Protein AF-A0AAN7DUC9-F1 (afdb_monomer)

Structure (mmCIF, N/CA/C/O backbone):
data_AF-A0AAN7DUC9-F1
#
_entry.id   AF-A0AAN7DUC9-F1
#
loop_
_atom_site.group_PDB
_atom_site.id
_atom_site.type_symbol
_atom_site.label_atom_id
_atom_site.label_alt_id
_atom_site.label_comp_id
_atom_site.label_asym_id
_atom_site.label_entity_id
_atom_site.label_seq_id
_atom_site.pdbx_PDB_ins_code
_atom_site.Cartn_x
_atom_site.Cartn_y
_atom_site.Cartn_z
_atom_site.occupancy
_atom_site.B_iso_or_equiv
_atom_site.auth_seq_id
_atom_site.auth_comp_id
_atom_site.auth_asym_id
_atom_site.auth_atom_id
_atom_site.pdbx_PDB_model_num
ATOM 1 N N . MET A 1 1 ? 10.119 11.360 -35.964 1.00 36.66 1 MET A N 1
ATOM 2 C CA . MET A 1 1 ? 9.358 10.505 -35.030 1.00 36.66 1 MET A CA 1
ATOM 3 C C . MET A 1 1 ? 9.775 10.902 -33.623 1.00 36.66 1 MET A C 1
ATOM 5 O O . MET A 1 1 ? 10.875 10.562 -33.217 1.00 36.66 1 MET A O 1
ATOM 9 N N . HIS A 1 2 ? 8.976 11.729 -32.947 1.00 35.78 2 HIS A N 1
ATOM 10 C CA . HIS A 1 2 ? 9.220 12.104 -31.552 1.00 35.78 2 HIS A CA 1
ATOM 11 C C . HIS A 1 2 ? 8.708 10.977 -30.656 1.00 35.78 2 HIS A C 1
ATOM 13 O O . HIS A 1 2 ? 7.548 10.593 -30.765 1.00 35.78 2 HIS A O 1
ATOM 19 N N . THR A 1 3 ? 9.562 10.430 -29.797 1.00 41.91 3 THR A N 1
ATOM 20 C CA . THR A 1 3 ? 9.140 9.565 -28.695 1.00 41.91 3 THR A CA 1
ATOM 21 C C . THR A 1 3 ? 8.388 10.435 -27.676 1.00 41.91 3 THR A C 1
ATOM 23 O O . THR A 1 3 ? 8.987 11.356 -27.125 1.00 41.91 3 THR A O 1
ATOM 26 N N . PRO A 1 4 ? 7.090 10.202 -27.407 1.00 45.72 4 PRO A N 1
ATOM 27 C CA . PRO A 1 4 ? 6.274 11.113 -26.593 1.00 45.72 4 PRO A CA 1
ATOM 28 C C . PRO A 1 4 ? 6.601 11.079 -25.087 1.00 45.72 4 PRO A C 1
ATOM 30 O O . PRO A 1 4 ? 5.968 11.776 -24.305 1.00 45.72 4 PRO A O 1
ATOM 33 N N . PHE A 1 5 ? 7.608 10.309 -24.668 1.00 52.47 5 PHE A N 1
ATOM 34 C CA . PHE A 1 5 ? 7.891 10.018 -23.260 1.00 52.47 5 PHE A CA 1
ATOM 35 C C . PHE A 1 5 ? 9.189 10.642 -22.727 1.00 52.47 5 PHE A C 1
ATOM 37 O O . PHE A 1 5 ? 9.600 10.335 -21.612 1.00 52.47 5 PHE A O 1
ATOM 44 N N . SER A 1 6 ? 9.841 11.539 -23.476 1.00 50.00 6 SER A N 1
ATOM 45 C CA . SER A 1 6 ? 11.142 12.127 -23.100 1.00 50.00 6 SER A CA 1
ATOM 46 C C . SER A 1 6 ? 11.117 13.086 -21.892 1.00 50.00 6 SER A C 1
ATOM 48 O O . SER A 1 6 ? 12.133 13.718 -21.622 1.00 50.00 6 SER A O 1
ATOM 50 N N . HIS A 1 7 ? 9.985 13.224 -21.190 1.00 58.00 7 HIS A N 1
ATOM 51 C CA . HIS A 1 7 ? 9.802 14.161 -20.069 1.00 58.00 7 HIS A CA 1
ATOM 52 C C . HIS A 1 7 ? 9.309 13.513 -18.764 1.00 58.00 7 HIS A C 1
ATOM 54 O O . HIS A 1 7 ? 9.189 14.209 -17.760 1.00 58.00 7 HIS A O 1
ATOM 60 N N . MET A 1 8 ? 9.044 12.202 -18.739 1.00 65.50 8 MET A N 1
ATOM 61 C CA . MET A 1 8 ? 8.631 11.525 -17.506 1.00 65.50 8 MET A CA 1
ATOM 62 C C . MET A 1 8 ? 9.866 11.140 -16.684 1.00 65.50 8 MET A C 1
ATOM 64 O O . MET A 1 8 ? 10.706 10.363 -17.139 1.00 65.50 8 MET A O 1
ATOM 68 N N . ASN A 1 9 ? 9.989 11.680 -15.467 1.00 81.62 9 ASN A N 1
ATOM 69 C CA . ASN A 1 9 ? 11.041 11.294 -14.526 1.00 81.62 9 ASN A CA 1
ATOM 70 C C . ASN A 1 9 ? 10.695 9.935 -13.901 1.00 81.62 9 ASN A C 1
ATOM 72 O O . ASN A 1 9 ? 10.037 9.865 -12.865 1.00 81.62 9 ASN A O 1
ATOM 76 N N . VAL A 1 10 ? 11.103 8.855 -14.570 1.00 89.88 10 VAL A N 1
ATOM 77 C CA . VAL A 1 10 ? 10.853 7.479 -14.125 1.00 89.88 10 VAL A CA 1
ATOM 78 C C . VAL A 1 10 ? 12.027 6.913 -13.332 1.00 89.88 10 VAL A C 1
ATOM 80 O O . VAL A 1 10 ? 13.194 7.160 -13.647 1.00 89.88 10 VAL A O 1
ATOM 83 N N . ARG A 1 11 ? 11.732 6.109 -12.308 1.00 92.12 11 ARG A N 1
ATOM 84 C CA . ARG A 1 11 ? 12.736 5.415 -11.489 1.00 92.12 11 ARG A CA 1
ATOM 85 C C . ARG A 1 11 ? 12.458 3.924 -11.436 1.00 92.12 11 ARG A C 1
ATOM 87 O O . ARG A 1 11 ? 11.316 3.508 -11.292 1.00 92.12 11 ARG A O 1
ATOM 94 N N . LEU A 1 12 ? 13.511 3.119 -11.534 1.00 92.62 12 LEU A N 1
ATOM 95 C CA . LEU A 1 12 ? 13.393 1.670 -11.430 1.00 92.62 12 LEU A CA 1
ATOM 96 C C . LEU A 1 12 ? 13.204 1.264 -9.962 1.00 92.62 12 LEU A C 1
ATOM 98 O O . LEU A 1 12 ? 13.991 1.667 -9.104 1.00 92.62 12 LEU A O 1
ATOM 102 N N . ALA A 1 13 ? 12.200 0.437 -9.692 1.00 93.81 13 ALA A N 1
ATOM 103 C CA . ALA A 1 13 ? 11.934 -0.15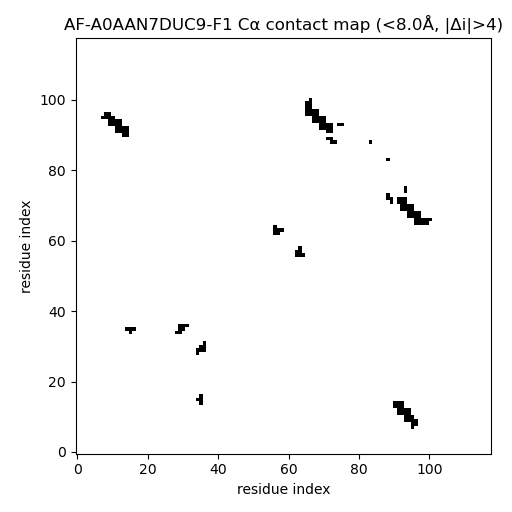3 -8.387 1.00 93.81 13 ALA A CA 1
ATOM 104 C C . ALA A 1 13 ? 11.922 -1.682 -8.478 1.00 93.81 13 ALA A C 1
ATOM 106 O O . ALA A 1 13 ? 11.650 -2.251 -9.535 1.00 93.81 13 ALA A O 1
ATOM 107 N N . LYS A 1 14 ? 12.228 -2.340 -7.355 1.00 93.75 14 LYS A N 1
ATOM 108 C CA . LYS A 1 14 ? 12.105 -3.790 -7.194 1.00 93.75 14 LYS A CA 1
ATOM 109 C C . LYS A 1 14 ? 10.851 -4.095 -6.377 1.00 93.75 14 LYS A C 1
ATOM 111 O O . LYS A 1 14 ? 10.663 -3.502 -5.315 1.00 93.75 14 LYS A O 1
ATOM 116 N N . LEU A 1 15 ? 10.045 -5.038 -6.846 1.00 94.25 15 LEU A N 1
ATOM 117 C CA . LEU A 1 15 ? 8.890 -5.573 -6.147 1.00 94.25 15 LEU A CA 1
ATOM 118 C C . LEU A 1 15 ? 9.324 -6.184 -4.808 1.00 94.25 15 LEU A C 1
ATOM 120 O O . LEU A 1 15 ? 10.224 -7.025 -4.752 1.00 94.25 15 LEU A O 1
ATOM 124 N N . SER A 1 16 ? 8.698 -5.729 -3.722 1.00 95.19 16 SER A N 1
ATOM 125 C CA . SER A 1 16 ? 8.972 -6.233 -2.370 1.00 95.19 16 SER A CA 1
ATOM 126 C C . SER A 1 16 ? 7.935 -7.252 -1.905 1.00 95.19 16 SER A C 1
ATOM 128 O O . SER A 1 16 ? 8.275 -8.148 -1.135 1.00 95.19 16 SER A O 1
ATOM 130 N N . ALA A 1 17 ? 6.678 -7.095 -2.318 1.00 94.12 17 ALA A N 1
ATOM 131 C CA . ALA A 1 17 ? 5.582 -7.986 -1.974 1.00 94.12 17 ALA A CA 1
ATOM 132 C C . ALA A 1 17 ? 4.462 -7.842 -3.008 1.00 94.12 17 ALA A C 1
ATOM 134 O O . ALA A 1 17 ? 4.102 -6.724 -3.363 1.00 94.12 17 ALA A O 1
ATOM 135 N N . ASP A 1 18 ? 3.906 -8.975 -3.424 1.00 95.19 18 ASP A N 1
ATOM 136 C CA . ASP A 1 18 ? 2.663 -9.082 -4.185 1.00 95.19 18 ASP A CA 1
ATOM 137 C C . ASP A 1 18 ? 1.878 -10.257 -3.591 1.00 95.19 18 ASP A C 1
ATOM 139 O O . ASP A 1 18 ? 2.249 -11.422 -3.750 1.00 95.19 18 ASP A O 1
ATOM 143 N N . LYS A 1 19 ? 0.902 -9.944 -2.735 1.00 94.75 19 LYS A N 1
ATOM 144 C CA . LYS A 1 19 ? 0.156 -10.944 -1.963 1.00 94.75 19 LYS A CA 1
ATOM 145 C C . LYS A 1 19 ? -1.216 -10.433 -1.552 1.00 94.75 19 LYS A C 1
ATOM 147 O O . LYS A 1 19 ? -1.387 -9.260 -1.230 1.00 94.75 19 LYS A O 1
ATOM 152 N N . VAL A 1 20 ? -2.163 -11.360 -1.448 1.00 96.50 20 VAL A N 1
ATOM 153 C CA . VAL A 1 20 ? -3.456 -11.122 -0.799 1.00 96.50 20 VAL A CA 1
ATOM 154 C C . VAL A 1 20 ? -3.289 -11.284 0.711 1.00 96.50 20 VAL A C 1
ATOM 156 O O . VAL A 1 20 ? -2.753 -12.288 1.181 1.00 96.50 20 VAL A O 1
ATOM 159 N N . LEU A 1 21 ? -3.748 -10.292 1.474 1.00 95.94 21 LEU A N 1
ATOM 160 C CA . LEU A 1 21 ? -3.810 -10.347 2.934 1.00 95.94 21 LEU A CA 1
ATOM 161 C C . LEU A 1 21 ? -5.230 -10.713 3.371 1.00 95.94 21 LEU A C 1
ATOM 163 O O . LEU A 1 21 ? -6.210 -10.179 2.857 1.00 95.94 21 LEU A O 1
ATOM 167 N N . THR A 1 22 ? -5.351 -11.630 4.325 1.00 96.06 22 THR A N 1
ATOM 168 C CA . THR A 1 22 ? -6.636 -12.053 4.892 1.00 96.06 22 THR A CA 1
ATOM 169 C C . THR A 1 22 ? -6.487 -12.161 6.399 1.00 96.06 22 THR A C 1
ATOM 171 O O . THR A 1 22 ? -5.504 -12.723 6.874 1.00 96.06 22 THR A O 1
ATOM 174 N N . ALA A 1 23 ? -7.437 -11.605 7.151 1.00 95.81 23 ALA A N 1
ATOM 175 C CA . ALA A 1 23 ? -7.413 -11.690 8.605 1.00 95.81 23 ALA A CA 1
ATOM 176 C C . ALA A 1 23 ? -7.690 -13.136 9.078 1.00 95.81 23 ALA A C 1
ATOM 178 O O . ALA A 1 23 ? -8.570 -13.793 8.516 1.00 95.81 23 ALA A O 1
ATOM 179 N N . PRO A 1 24 ? -7.006 -13.623 10.130 1.00 95.56 24 PRO A N 1
ATOM 180 C CA . PRO A 1 24 ? -5.919 -12.959 10.851 1.00 95.56 24 PRO A CA 1
ATOM 181 C C . PRO A 1 24 ? -4.608 -12.971 10.047 1.00 95.56 24 PRO A C 1
ATOM 183 O O . PRO A 1 24 ? -4.254 -13.976 9.436 1.00 95.56 24 PRO A O 1
ATOM 186 N N . CYS A 1 25 ? -3.861 -11.868 10.087 1.00 94.94 25 CYS A N 1
ATOM 187 C CA . CYS A 1 25 ? -2.538 -11.774 9.479 1.00 94.94 25 CYS A CA 1
ATOM 188 C C . CYS A 1 25 ? -1.563 -11.037 10.397 1.00 94.94 25 CYS A C 1
ATOM 190 O O . CYS A 1 25 ? -1.963 -10.176 11.181 1.00 94.94 25 CYS A O 1
ATOM 192 N N . GLU A 1 26 ? -0.280 -11.360 10.262 1.00 95.44 26 GLU A N 1
ATOM 193 C CA . GLU A 1 26 ? 0.794 -10.660 10.963 1.00 95.44 26 GLU A CA 1
ATOM 194 C C . GLU A 1 26 ? 0.893 -9.196 10.521 1.00 95.44 26 GLU A C 1
ATOM 196 O O . GLU A 1 26 ? 0.646 -8.855 9.356 1.00 95.44 26 GLU A O 1
ATOM 201 N N . ALA A 1 27 ? 1.315 -8.333 11.446 1.00 95.81 27 ALA A N 1
ATOM 202 C CA . ALA A 1 27 ? 1.637 -6.950 11.125 1.00 95.81 27 ALA A CA 1
ATOM 203 C C . ALA A 1 27 ? 2.811 -6.892 10.132 1.00 95.81 27 ALA A C 1
ATOM 205 O O . ALA A 1 27 ? 3.792 -7.629 10.250 1.00 95.81 27 ALA A O 1
ATOM 206 N N . THR A 1 28 ? 2.720 -5.996 9.150 1.00 95.31 28 THR A N 1
ATOM 207 C CA . THR A 1 28 ? 3.809 -5.735 8.200 1.00 95.31 28 THR A CA 1
ATOM 208 C C . THR A 1 28 ? 4.531 -4.452 8.597 1.00 95.31 28 THR A C 1
ATOM 210 O O . THR A 1 28 ? 3.899 -3.495 9.035 1.00 95.31 28 THR A O 1
ATOM 213 N N . VAL A 1 29 ? 5.858 -4.431 8.455 1.00 96.25 29 VAL A N 1
ATOM 214 C CA . VAL A 1 29 ? 6.697 -3.275 8.794 1.00 96.25 29 VAL A CA 1
ATOM 215 C C . VAL A 1 29 ? 7.469 -2.828 7.560 1.00 96.25 29 VAL A C 1
ATOM 217 O O . VAL A 1 29 ? 8.143 -3.633 6.916 1.00 96.25 29 VAL A O 1
ATOM 220 N N . LEU A 1 30 ? 7.394 -1.532 7.269 1.00 95.50 30 LEU A N 1
ATOM 221 C CA . LEU A 1 30 ? 8.148 -0.860 6.216 1.00 95.50 30 LEU A CA 1
ATOM 222 C C . LEU A 1 30 ? 9.057 0.218 6.812 1.00 95.50 30 LEU A C 1
ATOM 224 O O . LEU A 1 30 ? 8.731 0.857 7.811 1.00 95.50 30 LEU A O 1
ATOM 228 N N . TYR A 1 31 ? 10.221 0.396 6.194 1.00 95.06 31 TYR A N 1
ATOM 229 C CA . TYR A 1 31 ? 11.245 1.356 6.597 1.00 95.06 31 TYR A CA 1
ATOM 230 C C . TYR A 1 31 ? 11.515 2.335 5.452 1.00 95.06 31 TYR A C 1
ATOM 232 O O . TYR A 1 31 ? 11.297 1.983 4.294 1.00 95.06 31 TYR A O 1
ATOM 240 N N . PRO A 1 32 ? 12.130 3.507 5.707 1.00 93.19 32 PRO A N 1
ATOM 241 C CA . PRO A 1 32 ? 12.346 4.524 4.672 1.00 93.19 32 PRO A CA 1
ATOM 242 C C . PRO A 1 32 ? 13.053 4.048 3.391 1.00 93.19 32 PRO A C 1
ATOM 244 O O . PRO A 1 32 ? 12.943 4.690 2.350 1.00 93.19 32 PRO A O 1
ATOM 247 N N . LYS A 1 33 ? 13.828 2.955 3.454 1.00 93.00 33 LYS A N 1
ATOM 248 C CA . LYS A 1 33 ? 14.577 2.400 2.312 1.00 93.00 33 LYS A CA 1
ATOM 249 C C . LYS A 1 33 ? 14.471 0.874 2.170 1.00 93.00 33 LYS A C 1
ATOM 251 O O . LYS A 1 33 ? 15.235 0.291 1.405 1.00 93.00 33 LYS A O 1
ATOM 256 N N . SER A 1 34 ? 13.576 0.209 2.901 1.00 93.19 34 SER A N 1
ATOM 257 C CA . SER A 1 34 ? 13.417 -1.253 2.848 1.00 93.19 34 SER A CA 1
ATOM 258 C C . SER A 1 34 ? 12.017 -1.691 3.286 1.00 93.19 34 SER A C 1
ATOM 260 O O . SER A 1 34 ? 11.247 -0.894 3.811 1.00 93.19 34 SER A O 1
ATOM 262 N N . GLY A 1 35 ? 11.664 -2.955 3.041 1.00 92.12 35 GLY A N 1
ATOM 263 C CA . GLY A 1 35 ? 10.363 -3.507 3.444 1.00 92.12 35 GLY A CA 1
ATOM 264 C C . GLY A 1 35 ? 9.168 -3.023 2.612 1.00 92.12 35 GLY A C 1
ATOM 265 O O . GLY A 1 35 ? 8.038 -3.183 3.049 1.00 92.12 35 GLY A O 1
ATOM 266 N N . GLY A 1 36 ? 9.400 -2.435 1.432 1.00 93.38 36 GLY A N 1
ATOM 267 C CA . GLY A 1 36 ? 8.320 -1.959 0.559 1.00 93.38 36 GLY A CA 1
ATOM 268 C C . GLY A 1 36 ? 7.760 -0.591 0.960 1.00 93.38 36 GLY A C 1
ATOM 269 O O . GLY A 1 36 ? 6.559 -0.435 1.142 1.00 93.38 36 GLY A O 1
ATOM 270 N N . ASN A 1 37 ? 8.627 0.424 1.081 1.00 94.62 37 ASN A N 1
ATOM 271 C CA . ASN A 1 37 ? 8.216 1.800 1.411 1.00 94.62 37 ASN A CA 1
ATOM 272 C C . ASN A 1 37 ? 7.209 2.408 0.413 1.00 94.62 37 ASN A C 1
ATOM 274 O O . ASN A 1 37 ? 6.483 3.331 0.760 1.00 94.62 37 ASN A O 1
ATOM 278 N N . LEU A 1 38 ? 7.185 1.905 -0.823 1.00 94.75 38 LEU A N 1
ATOM 279 C CA . LEU A 1 38 ? 6.164 2.215 -1.819 1.00 94.75 38 LEU A CA 1
ATOM 280 C C . LEU A 1 38 ? 5.243 1.002 -1.924 1.00 94.75 38 LEU A C 1
ATOM 282 O O . LEU A 1 38 ? 5.726 -0.108 -2.156 1.00 94.75 38 LEU A O 1
ATOM 286 N N . HIS A 1 39 ? 3.946 1.212 -1.725 1.00 95.38 39 HIS A N 1
ATOM 287 C CA . HIS A 1 39 ? 2.949 0.149 -1.714 1.00 95.38 39 HIS A CA 1
ATOM 288 C C . HIS A 1 39 ? 1.595 0.663 -2.207 1.00 95.38 39 HIS A C 1
ATOM 290 O O . HIS A 1 39 ? 1.309 1.858 -2.165 1.00 95.38 39 HIS A O 1
ATOM 296 N N . CYS A 1 40 ? 0.768 -0.271 -2.665 1.00 94.44 40 CYS A N 1
ATOM 297 C CA . CYS A 1 40 ? -0.612 -0.044 -3.060 1.00 94.44 40 CYS A CA 1
ATOM 298 C C . CYS A 1 40 ? -1.474 -1.118 -2.390 1.00 94.44 40 CYS A C 1
ATOM 300 O O . CYS A 1 40 ? -1.111 -2.296 -2.399 1.00 94.44 40 CYS A O 1
ATOM 302 N N . PHE A 1 41 ? -2.605 -0.716 -1.811 1.00 94.56 41 PHE A N 1
ATOM 303 C CA . PHE A 1 41 ? -3.610 -1.641 -1.301 1.00 94.56 41 PHE A CA 1
ATOM 304 C C . PHE A 1 41 ? -4.814 -1.650 -2.233 1.00 94.56 41 PHE A C 1
ATOM 306 O O . PHE A 1 41 ? -5.369 -0.605 -2.555 1.00 94.56 41 PHE A O 1
ATOM 313 N N . THR A 1 42 ? -5.244 -2.847 -2.624 1.00 95.56 42 THR A N 1
ATOM 314 C CA . THR A 1 42 ? -6.498 -3.056 -3.351 1.00 95.56 42 THR A CA 1
ATOM 315 C C . THR A 1 42 ? -7.413 -3.924 -2.498 1.00 95.56 42 THR A C 1
ATOM 317 O O . THR A 1 42 ? -7.079 -5.067 -2.180 1.00 95.56 42 THR A O 1
ATOM 320 N N . ALA A 1 43 ? -8.564 -3.383 -2.104 1.00 96.69 43 ALA A N 1
ATOM 321 C CA . ALA A 1 43 ? -9.555 -4.125 -1.335 1.00 96.69 43 ALA A CA 1
ATOM 322 C C . ALA A 1 43 ? -10.250 -5.170 -2.228 1.00 96.69 43 ALA A C 1
ATOM 324 O O . ALA A 1 43 ? -11.000 -4.817 -3.134 1.00 96.69 43 ALA A O 1
ATOM 325 N N . VAL A 1 44 ? -10.014 -6.461 -1.968 1.00 97.25 44 VAL A N 1
ATOM 326 C CA . VAL A 1 44 ? -10.711 -7.577 -2.650 1.00 97.25 44 VAL A CA 1
ATOM 327 C C . VAL A 1 44 ? -12.124 -7.771 -2.085 1.00 97.25 44 VAL A C 1
ATOM 329 O O . VAL A 1 44 ? -13.066 -8.094 -2.803 1.00 97.25 44 VAL A O 1
ATOM 332 N N .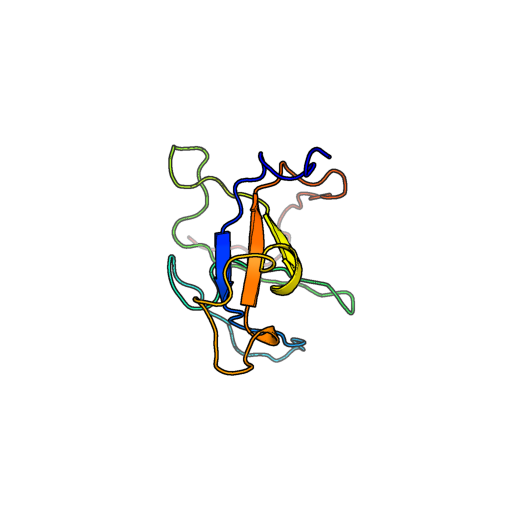 THR A 1 45 ? -12.272 -7.544 -0.782 1.00 97.06 45 THR A N 1
ATOM 333 C CA . THR A 1 45 ? -13.537 -7.500 -0.038 1.00 97.06 45 THR A CA 1
ATOM 334 C C . THR A 1 45 ? -13.532 -6.252 0.845 1.00 97.06 45 THR A C 1
ATOM 336 O O . THR A 1 45 ? -12.452 -5.705 1.083 1.00 97.06 45 THR A O 1
ATOM 339 N N . PRO A 1 46 ? -14.678 -5.809 1.399 1.00 98.00 46 PRO A N 1
ATOM 340 C CA . PRO A 1 46 ? -14.668 -4.793 2.446 1.00 98.00 46 PRO A CA 1
ATOM 341 C C . PRO A 1 46 ? -13.689 -5.180 3.561 1.00 98.00 46 PRO A C 1
ATOM 343 O O . PRO A 1 46 ? -13.764 -6.282 4.108 1.00 98.00 46 PRO A O 1
ATOM 346 N N . CYS A 1 47 ? -12.740 -4.297 3.853 1.00 96.81 47 CYS A N 1
ATOM 347 C CA . CYS A 1 47 ? -11.658 -4.542 4.795 1.00 96.81 47 CYS A CA 1
ATOM 348 C C . CYS A 1 47 ? -11.308 -3.262 5.557 1.00 96.81 47 CYS A C 1
ATOM 350 O O . CYS A 1 47 ? -11.609 -2.157 5.109 1.00 96.81 47 CYS A O 1
ATOM 352 N N . ALA A 1 48 ? -10.644 -3.424 6.699 1.00 96.06 48 ALA A N 1
ATOM 353 C CA . ALA A 1 48 ? -10.066 -2.330 7.464 1.00 96.06 48 ALA A CA 1
ATOM 354 C C . ALA A 1 48 ? -8.555 -2.549 7.581 1.00 96.06 48 ALA A C 1
ATOM 356 O O . ALA A 1 48 ? -8.110 -3.670 7.833 1.00 96.06 48 ALA A O 1
ATOM 357 N N . VAL A 1 49 ? -7.787 -1.476 7.405 1.00 96.00 49 VAL A N 1
ATOM 358 C CA . VAL A 1 49 ? -6.333 -1.448 7.597 1.00 96.00 49 VAL A CA 1
ATOM 359 C C . VAL A 1 49 ? -6.040 -0.487 8.745 1.00 96.00 49 VAL A C 1
ATOM 361 O O . VAL A 1 49 ? -6.614 0.600 8.801 1.00 96.00 49 VAL A O 1
ATOM 364 N N . LEU A 1 50 ? -5.186 -0.906 9.679 1.00 96.12 50 LEU A N 1
ATOM 365 C CA . LEU A 1 50 ? -4.698 -0.067 10.770 1.00 96.12 50 LEU A CA 1
ATOM 366 C C . LEU A 1 50 ? -3.219 0.229 10.530 1.00 96.12 50 LEU A C 1
ATOM 368 O O . LEU A 1 50 ? -2.390 -0.668 10.678 1.00 96.12 50 LEU A O 1
ATOM 372 N N . ASP A 1 51 ? -2.908 1.487 10.224 1.00 95.31 51 ASP A N 1
ATOM 373 C CA . ASP A 1 51 ? -1.537 1.945 10.006 1.00 95.31 51 ASP A CA 1
ATOM 374 C C . ASP A 1 51 ? -1.022 2.776 11.182 1.00 95.31 51 ASP A C 1
ATOM 376 O O . ASP A 1 51 ? -1.694 3.675 11.692 1.00 95.31 51 ASP A O 1
ATOM 380 N N . ILE A 1 52 ? 0.217 2.490 11.591 1.00 95.38 52 ILE A N 1
ATOM 381 C CA . ILE A 1 52 ? 0.960 3.257 12.593 1.00 95.38 52 ILE A CA 1
ATOM 382 C C . ILE A 1 52 ? 2.153 3.906 11.893 1.00 95.38 52 ILE A C 1
ATOM 384 O O . ILE A 1 52 ? 3.086 3.226 11.468 1.00 95.38 52 ILE A O 1
ATOM 388 N N . LEU A 1 53 ? 2.138 5.235 11.796 1.00 92.94 53 LEU A N 1
ATOM 389 C CA . LEU A 1 53 ? 3.180 6.014 11.127 1.00 92.94 53 LEU A CA 1
ATOM 390 C C . LEU A 1 53 ? 4.138 6.638 12.148 1.00 92.94 53 LEU A C 1
ATOM 392 O O . LEU A 1 53 ? 3.708 7.341 13.064 1.00 92.94 53 LEU A O 1
ATOM 396 N N . SER A 1 54 ? 5.445 6.423 11.972 1.00 91.62 54 SER A N 1
ATOM 397 C CA . SER A 1 54 ? 6.482 6.979 12.851 1.00 91.62 54 SER A CA 1
ATOM 398 C C . SER A 1 54 ? 7.699 7.479 12.056 1.00 91.62 54 SER A C 1
ATOM 400 O O . SER A 1 54 ? 8.505 6.666 11.597 1.00 91.62 54 SER A O 1
ATOM 402 N N . PRO A 1 55 ? 7.882 8.804 11.892 1.00 90.62 55 PRO A N 1
ATOM 403 C CA . PRO A 1 55 ? 6.958 9.879 12.265 1.00 90.62 55 PRO A CA 1
ATOM 404 C C . PRO A 1 55 ? 5.746 9.961 11.313 1.00 90.62 55 PRO A C 1
ATOM 406 O O . PRO A 1 55 ? 5.826 9.467 10.188 1.00 90.62 55 PRO A O 1
ATOM 409 N N . PRO A 1 56 ? 4.649 10.632 11.710 1.00 87.25 56 PRO A N 1
ATO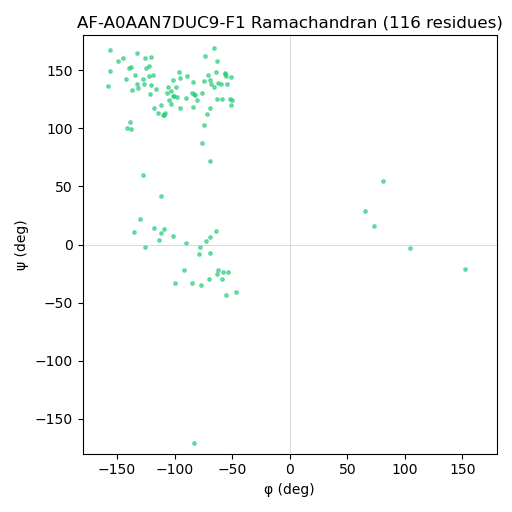M 410 C CA . PRO A 1 56 ? 3.555 10.937 10.792 1.00 87.25 56 PRO A CA 1
ATOM 411 C C . PRO A 1 56 ? 4.015 11.869 9.661 1.00 87.25 56 PRO A C 1
ATOM 413 O O . PRO A 1 56 ? 4.999 12.614 9.801 1.00 87.25 56 PRO A O 1
ATOM 416 N N . TYR A 1 57 ? 3.275 11.846 8.550 1.00 82.88 57 TYR A N 1
ATOM 417 C CA . TYR A 1 57 ? 3.480 12.777 7.442 1.00 82.88 57 TYR A CA 1
ATOM 418 C C . TYR A 1 57 ? 3.396 14.231 7.917 1.00 82.88 57 TYR A C 1
ATOM 420 O O . TYR A 1 57 ? 2.667 14.574 8.850 1.00 82.88 57 TYR A O 1
ATOM 428 N N . ARG A 1 58 ? 4.169 15.097 7.263 1.00 77.81 58 ARG A N 1
ATOM 429 C CA . ARG A 1 58 ? 4.142 16.547 7.467 1.00 77.81 58 ARG A CA 1
ATOM 430 C C . ARG A 1 58 ? 4.328 17.231 6.125 1.00 77.81 58 ARG A C 1
ATOM 432 O O . ARG A 1 58 ? 5.156 16.803 5.329 1.00 77.81 58 ARG A O 1
ATOM 439 N N . GLU A 1 59 ? 3.629 18.339 5.914 1.00 68.50 59 GLU A N 1
ATOM 440 C CA . GLU A 1 59 ? 3.780 19.153 4.698 1.00 68.50 59 GLU A CA 1
ATOM 441 C C . GLU A 1 59 ? 5.135 19.882 4.611 1.00 68.50 59 GLU A C 1
ATOM 443 O O . GLU A 1 59 ? 5.475 20.456 3.573 1.00 68.50 59 GLU A O 1
ATOM 448 N N . GLU A 1 60 ? 5.936 19.827 5.682 1.00 68.50 60 GLU A N 1
ATOM 449 C CA . GLU A 1 60 ? 7.318 20.297 5.704 1.00 68.50 60 GLU A CA 1
ATOM 450 C C . GLU A 1 60 ? 8.169 19.613 4.608 1.00 68.50 60 GLU A C 1
ATOM 452 O O . GLU A 1 60 ? 7.964 18.432 4.288 1.00 68.50 60 GLU A O 1
ATOM 457 N N . PRO A 1 61 ? 9.162 20.321 4.032 1.00 63.94 61 PRO A N 1
ATOM 458 C CA . PRO A 1 61 ? 10.065 19.750 3.038 1.00 63.94 61 PRO A CA 1
ATOM 459 C C . PRO A 1 61 ? 10.675 18.422 3.515 1.00 63.94 61 PRO A C 1
ATOM 461 O O . PRO A 1 61 ? 11.356 18.367 4.536 1.00 63.94 61 PRO A O 1
ATOM 464 N N . GLY A 1 62 ? 10.429 17.345 2.761 1.00 66.88 62 GLY A N 1
ATOM 465 C CA . GLY A 1 62 ? 10.993 16.014 3.011 1.00 66.88 62 GLY A CA 1
ATOM 466 C C . GLY A 1 62 ? 10.048 14.973 3.627 1.00 66.88 62 GLY A C 1
ATOM 467 O O . GLY A 1 62 ? 10.473 13.830 3.774 1.00 66.88 62 GLY A O 1
ATOM 468 N N . ARG A 1 63 ? 8.792 15.316 3.964 1.00 73.44 63 ARG A N 1
ATOM 469 C CA . ARG A 1 63 ? 7.787 14.353 4.482 1.00 73.44 63 ARG A CA 1
ATOM 470 C C . ARG A 1 63 ? 6.431 14.402 3.770 1.00 73.44 63 ARG A C 1
ATOM 472 O O . ARG A 1 63 ? 5.425 13.962 4.327 1.00 73.44 63 ARG A O 1
ATOM 479 N N . LYS A 1 64 ? 6.413 14.917 2.540 1.00 80.94 64 LYS A N 1
ATOM 480 C CA . LYS A 1 64 ? 5.243 14.854 1.658 1.00 80.94 64 LYS A CA 1
ATOM 481 C C . LYS A 1 64 ? 5.041 13.420 1.168 1.00 80.94 64 LYS A C 1
ATOM 483 O O . LYS A 1 64 ? 6.019 12.702 0.960 1.00 80.94 64 LYS A O 1
ATOM 488 N N . TYR A 1 65 ? 3.787 13.022 0.994 1.00 84.62 65 TYR A N 1
ATOM 489 C CA . TYR A 1 65 ? 3.449 11.818 0.246 1.00 84.62 65 TYR A CA 1
ATOM 490 C C . TYR A 1 65 ? 3.412 12.160 -1.249 1.00 84.62 65 TYR A C 1
ATOM 492 O O . TYR A 1 65 ? 2.959 13.238 -1.630 1.00 84.62 65 TYR A O 1
ATOM 500 N N . SER A 1 66 ? 3.924 11.247 -2.070 1.00 89.62 66 SER A N 1
ATOM 501 C CA . SER A 1 66 ? 3.891 11.324 -3.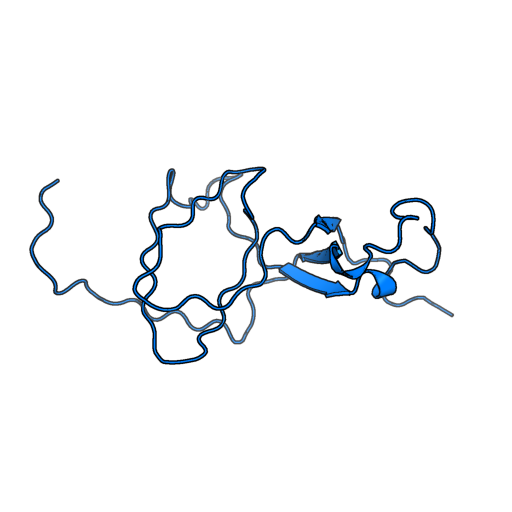532 1.00 89.62 66 SER A CA 1
ATOM 502 C C . SER A 1 66 ? 3.187 10.080 -4.058 1.00 89.62 66 SER A C 1
ATOM 504 O O . SER A 1 66 ? 3.353 8.992 -3.499 1.00 89.62 66 SER A O 1
ATOM 506 N N . TYR A 1 67 ? 2.433 10.239 -5.140 1.00 92.56 67 TYR A N 1
ATOM 507 C CA . TYR A 1 67 ? 1.791 9.133 -5.840 1.00 92.56 67 TYR A CA 1
ATOM 508 C C . TYR A 1 67 ? 2.658 8.697 -7.012 1.00 92.56 67 TYR A C 1
ATOM 510 O O . TYR A 1 67 ? 3.371 9.500 -7.618 1.00 92.56 67 TYR A O 1
ATOM 518 N N . TYR A 1 68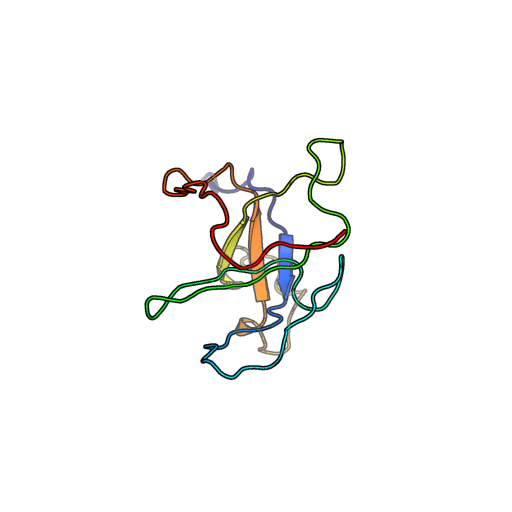 ? 2.605 7.407 -7.324 1.00 94.00 68 TYR A N 1
ATOM 519 C CA . TYR A 1 68 ? 3.370 6.829 -8.416 1.00 94.00 68 TYR A CA 1
ATOM 520 C C . TYR A 1 68 ? 2.474 5.942 -9.264 1.00 94.00 68 TYR A C 1
ATOM 522 O O . TYR A 1 68 ? 1.691 5.162 -8.728 1.00 94.00 68 TYR A O 1
ATOM 530 N N . HIS A 1 69 ? 2.640 6.035 -10.578 1.00 93.12 69 HIS A N 1
ATOM 531 C CA . HIS A 1 69 ? 2.123 5.056 -11.521 1.00 93.12 69 HIS A CA 1
ATOM 532 C C . HIS A 1 69 ? 3.247 4.086 -11.879 1.00 93.12 69 HIS A C 1
ATOM 534 O O . HIS A 1 69 ? 4.336 4.515 -12.284 1.00 93.12 69 HIS A O 1
ATOM 540 N N . ASP A 1 70 ? 2.998 2.788 -11.741 1.00 93.62 70 ASP A N 1
ATOM 541 C CA . ASP A 1 70 ? 3.940 1.753 -12.132 1.00 93.62 70 ASP A CA 1
ATOM 542 C C . ASP A 1 70 ? 3.738 1.337 -13.593 1.00 93.62 70 ASP A C 1
ATOM 544 O O . ASP A 1 70 ? 2.644 1.343 -14.150 1.00 93.62 70 ASP A O 1
ATOM 548 N N . TYR A 1 71 ? 4.840 1.024 -14.257 1.00 92.00 71 TYR A N 1
ATOM 549 C CA . TYR A 1 71 ? 4.858 0.510 -15.615 1.00 92.00 71 TYR A CA 1
ATOM 550 C C . TYR A 1 71 ? 5.681 -0.774 -15.636 1.00 92.00 71 TYR A C 1
ATOM 552 O O . TYR A 1 71 ? 6.738 -0.825 -14.989 1.00 92.00 71 TYR A O 1
ATOM 560 N N . PRO A 1 72 ? 5.279 -1.780 -16.434 1.00 91.06 72 PRO A N 1
ATOM 561 C CA . PRO A 1 72 ? 6.080 -2.981 -16.624 1.00 91.06 72 PRO A CA 1
ATOM 562 C C . PRO A 1 72 ? 7.521 -2.633 -16.999 1.00 91.06 72 PRO A C 1
ATOM 564 O O . PRO A 1 72 ? 7.747 -1.689 -17.767 1.00 91.06 72 PRO A O 1
ATOM 567 N N . TYR A 1 73 ? 8.492 -3.415 -16.516 1.00 87.88 73 TYR A N 1
ATOM 568 C CA . TYR A 1 73 ? 9.916 -3.234 -16.825 1.00 87.88 73 TYR A CA 1
ATOM 569 C C . TYR A 1 73 ? 10.182 -3.010 -18.324 1.00 87.88 73 TYR A C 1
ATOM 571 O O . TYR A 1 73 ? 10.962 -2.129 -18.705 1.00 87.88 73 TYR A O 1
ATOM 579 N N . SER A 1 74 ? 9.472 -3.759 -19.175 1.00 85.31 74 SER A N 1
ATOM 580 C CA . SER A 1 74 ? 9.605 -3.725 -20.631 1.00 85.31 74 SER A CA 1
ATOM 581 C C . SER A 1 74 ? 9.345 -2.339 -21.242 1.00 85.31 74 SER A C 1
ATOM 583 O O . SER A 1 74 ? 10.003 -1.991 -22.224 1.00 85.31 74 SER A O 1
ATOM 585 N N . THR A 1 75 ? 8.490 -1.515 -20.624 1.00 86.00 75 THR A N 1
ATOM 586 C CA . THR A 1 75 ? 7.989 -0.224 -21.143 1.00 86.00 75 THR A CA 1
ATOM 587 C C . THR A 1 75 ? 9.099 0.755 -21.529 1.00 86.00 75 THR A C 1
ATOM 589 O O . THR A 1 75 ? 9.046 1.362 -22.596 1.00 86.00 75 THR A O 1
ATOM 592 N N . PHE A 1 76 ? 10.135 0.884 -20.693 1.00 79.00 76 PHE A N 1
ATOM 593 C CA . PHE A 1 76 ? 11.248 1.825 -20.905 1.00 79.00 76 PHE A CA 1
ATOM 594 C C . PHE A 1 76 ? 12.592 1.123 -21.164 1.00 79.00 76 PHE A C 1
ATOM 596 O O . PHE A 1 76 ? 13.630 1.767 -21.303 1.00 79.00 76 PHE A O 1
ATOM 603 N N . SER A 1 77 ? 12.589 -0.209 -21.254 1.00 68.75 77 SER A N 1
ATOM 604 C CA . SER A 1 77 ? 13.800 -1.030 -21.413 1.00 68.75 77 SER A CA 1
ATOM 605 C C . SER A 1 77 ? 14.358 -1.077 -22.845 1.00 68.75 77 SER A C 1
ATOM 607 O O . SER A 1 77 ? 15.469 -1.578 -23.056 1.00 68.75 77 SER A O 1
ATOM 609 N N . ALA A 1 78 ? 13.634 -0.529 -23.831 1.00 57.28 78 ALA A N 1
ATOM 610 C CA . ALA A 1 78 ? 14.017 -0.487 -25.244 1.00 57.28 78 ALA A CA 1
ATOM 611 C C . ALA A 1 78 ? 15.212 0.461 -25.489 1.00 57.28 78 ALA A C 1
ATOM 613 O O . ALA A 1 78 ? 15.078 1.552 -26.031 1.00 57.28 78 ALA A O 1
ATOM 614 N N . GLY A 1 79 ? 16.401 0.044 -25.054 1.00 54.75 79 GLY A N 1
ATOM 615 C CA . GLY A 1 79 ? 17.658 0.781 -25.215 1.00 54.75 79 GLY A CA 1
ATOM 616 C C . GLY A 1 79 ? 18.699 0.488 -24.135 1.00 54.75 79 GLY A C 1
ATOM 617 O O . GLY A 1 79 ? 19.888 0.656 -24.382 1.00 54.75 79 GLY A O 1
ATOM 618 N N . ASN A 1 80 ? 18.280 -0.022 -22.970 1.00 52.97 80 ASN A N 1
ATOM 619 C CA . ASN A 1 80 ? 19.144 -0.216 -21.803 1.00 52.97 80 ASN A CA 1
ATOM 620 C C . ASN A 1 80 ? 19.060 -1.657 -21.263 1.00 52.97 80 ASN A C 1
ATOM 622 O O . ASN A 1 80 ? 18.746 -1.902 -20.101 1.00 52.97 80 ASN A O 1
ATOM 626 N N . ARG A 1 81 ? 19.410 -2.635 -22.113 1.00 53.38 81 ARG A N 1
ATOM 627 C CA . ARG A 1 81 ? 19.531 -4.077 -21.777 1.00 53.38 81 ARG A CA 1
ATOM 628 C C . ARG A 1 81 ? 20.638 -4.410 -20.753 1.00 53.38 81 ARG A C 1
ATOM 630 O O . ARG A 1 81 ? 21.020 -5.568 -20.610 1.00 53.38 81 ARG A O 1
ATOM 637 N N . ALA A 1 82 ? 21.210 -3.410 -20.086 1.00 54.38 82 ALA A N 1
ATOM 638 C CA . ALA A 1 82 ? 22.369 -3.569 -19.214 1.00 54.38 82 ALA A CA 1
ATOM 639 C C . ALA A 1 82 ? 22.009 -3.827 -17.741 1.00 54.38 82 ALA A C 1
ATOM 641 O O . ALA A 1 82 ? 22.838 -4.371 -17.019 1.00 54.38 82 ALA A O 1
ATOM 642 N N . PHE A 1 83 ? 20.806 -3.462 -17.280 1.00 59.31 83 PHE A N 1
ATOM 643 C CA . PHE A 1 83 ? 20.525 -3.454 -15.838 1.00 59.31 83 PHE A CA 1
ATOM 644 C C . PHE A 1 83 ? 20.089 -4.809 -15.267 1.00 59.31 83 PHE A C 1
ATOM 646 O O . PHE A 1 83 ? 20.437 -5.109 -14.127 1.00 59.31 83 PHE A O 1
ATOM 653 N N . ILE A 1 84 ? 19.367 -5.646 -16.024 1.00 61.28 84 ILE A N 1
ATOM 654 C CA . ILE A 1 84 ? 18.859 -6.939 -15.534 1.00 61.28 84 ILE A CA 1
ATOM 655 C C . ILE A 1 84 ? 18.977 -7.977 -16.650 1.00 61.28 84 ILE A C 1
ATOM 657 O O . ILE A 1 84 ? 18.170 -8.014 -17.567 1.00 61.28 84 ILE A O 1
ATOM 661 N N . ARG A 1 85 ? 20.012 -8.825 -16.592 1.00 59.56 85 ARG A N 1
ATOM 662 C CA . ARG A 1 85 ? 20.281 -9.861 -17.612 1.00 59.56 85 ARG A CA 1
ATOM 663 C C . ARG A 1 85 ? 19.847 -11.271 -17.194 1.00 59.56 85 ARG A C 1
ATOM 665 O O . ARG A 1 85 ? 20.158 -12.234 -17.887 1.00 59.56 85 ARG A O 1
ATOM 672 N N . ASN A 1 86 ? 19.162 -11.393 -16.055 1.00 64.62 86 ASN A N 1
ATOM 673 C CA . ASN A 1 86 ? 18.962 -12.670 -15.361 1.00 64.62 86 ASN A CA 1
ATOM 674 C C . ASN A 1 86 ? 17.519 -13.204 -15.427 1.00 64.62 86 ASN A C 1
ATOM 676 O O . ASN A 1 86 ? 17.195 -14.104 -14.659 1.00 64.62 86 ASN A O 1
ATOM 680 N N . GLY A 1 87 ? 16.659 -12.657 -16.298 1.00 69.81 87 GLY A N 1
ATOM 681 C CA . GLY A 1 87 ? 15.286 -13.151 -16.478 1.00 69.81 87 GLY A CA 1
ATOM 682 C C . GLY A 1 87 ? 14.382 -12.967 -15.257 1.00 69.81 87 GLY A C 1
ATOM 683 O O . GLY A 1 87 ? 13.499 -13.780 -15.047 1.00 69.81 87 GLY A O 1
ATOM 684 N N . LYS A 1 88 ? 14.645 -11.941 -14.440 1.00 80.44 88 LYS A N 1
ATOM 685 C CA . LYS A 1 88 ? 13.808 -11.531 -13.301 1.00 80.44 88 LYS A CA 1
ATOM 686 C C . LYS A 1 88 ? 13.157 -10.188 -13.589 1.00 80.44 88 LYS A C 1
ATOM 688 O O . LYS A 1 88 ? 13.234 -9.282 -12.770 1.00 80.44 88 LYS A O 1
ATOM 693 N N . GLU A 1 89 ? 12.676 -9.992 -14.807 1.00 82.56 89 GLU A N 1
ATOM 694 C CA . GLU A 1 89 ? 12.110 -8.701 -15.210 1.00 82.56 89 GLU A CA 1
ATOM 695 C C . GLU A 1 89 ? 10.778 -8.449 -14.496 1.00 82.56 89 GLU A C 1
ATOM 697 O O . GLU A 1 89 ? 10.475 -7.305 -14.172 1.00 82.56 89 GLU A O 1
ATOM 702 N N . GLU A 1 90 ? 10.046 -9.516 -14.159 1.00 84.25 90 GLU A N 1
ATOM 703 C CA . GLU A 1 90 ? 8.806 -9.482 -13.379 1.00 84.25 90 GLU A CA 1
ATOM 704 C C . GLU A 1 90 ? 8.983 -8.946 -11.949 1.00 84.25 90 GLU A C 1
ATOM 706 O O . GLU A 1 90 ? 8.039 -8.429 -11.361 1.00 84.25 90 GLU A O 1
ATOM 711 N N . ASP A 1 91 ? 10.202 -8.992 -11.404 1.00 90.62 91 ASP A N 1
ATOM 712 C CA . ASP A 1 91 ? 10.521 -8.443 -10.083 1.00 90.62 91 ASP A CA 1
ATOM 713 C C . ASP A 1 91 ? 10.668 -6.909 -10.105 1.00 90.62 91 ASP A C 1
ATOM 715 O O . ASP A 1 91 ? 11.008 -6.324 -9.074 1.00 90.62 91 ASP A O 1
ATOM 719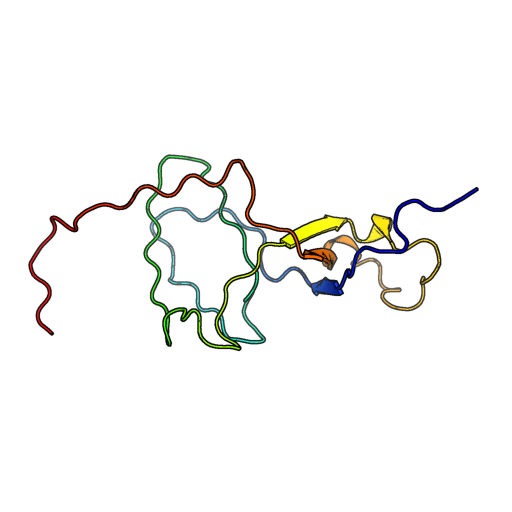 N N . TYR A 1 92 ? 10.540 -6.246 -11.258 1.00 91.44 92 TYR A N 1
ATOM 720 C CA . TYR A 1 92 ? 10.869 -4.830 -11.404 1.00 91.44 92 TYR A CA 1
ATOM 721 C C . TYR A 1 92 ? 9.804 -4.054 -12.174 1.00 91.44 92 TYR A C 1
ATOM 723 O O . TYR A 1 92 ? 9.209 -4.530 -13.138 1.00 91.44 92 TYR A O 1
ATOM 731 N N . ALA A 1 93 ? 9.632 -2.796 -11.778 1.00 93.25 93 ALA A N 1
ATOM 732 C CA . ALA A 1 93 ? 8.731 -1.856 -12.425 1.00 93.25 93 ALA A CA 1
ATOM 733 C C . ALA A 1 93 ? 9.372 -0.468 -12.510 1.00 93.25 93 ALA A C 1
ATOM 735 O O . ALA A 1 93 ? 10.216 -0.096 -11.687 1.00 93.25 93 ALA A O 1
ATOM 736 N N . TRP A 1 94 ? 8.971 0.304 -13.515 1.00 93.50 94 TRP A N 1
ATOM 737 C CA . TRP A 1 94 ? 9.301 1.721 -13.612 1.00 93.50 94 TRP A CA 1
ATOM 738 C C . TRP A 1 94 ? 8.219 2.535 -12.921 1.00 93.50 94 TRP A C 1
ATOM 740 O O . TRP A 1 94 ? 7.053 2.411 -13.267 1.00 93.50 94 TRP A O 1
ATOM 750 N N . LEU A 1 95 ? 8.605 3.385 -11.978 1.00 94.69 95 LEU A N 1
ATOM 751 C CA . LEU A 1 95 ? 7.696 4.265 -11.257 1.00 94.69 95 LEU A CA 1
ATOM 752 C C . LEU A 1 95 ? 7.817 5.683 -11.802 1.00 94.69 95 LEU A C 1
ATOM 754 O O . LEU A 1 95 ? 8.907 6.261 -11.767 1.00 94.69 95 LEU A O 1
ATOM 758 N N . ALA A 1 96 ? 6.711 6.234 -12.291 1.00 93.81 96 ALA A N 1
ATOM 759 C CA . ALA A 1 96 ? 6.581 7.646 -12.634 1.00 93.81 96 ALA A CA 1
ATOM 760 C C . ALA A 1 96 ? 5.835 8.360 -11.507 1.00 93.81 96 ALA A C 1
ATOM 762 O O . ALA A 1 96 ? 4.757 7.912 -11.124 1.00 93.81 96 ALA A O 1
ATOM 763 N N . GLU A 1 97 ? 6.392 9.447 -10.980 1.00 92.75 97 GLU A N 1
ATOM 764 C CA . GLU A 1 97 ? 5.651 10.310 -10.053 1.00 92.75 97 GLU A CA 1
ATOM 765 C C . GLU A 1 97 ? 4.477 10.964 -10.793 1.00 92.75 97 GLU A C 1
ATOM 767 O O . GLU A 1 97 ? 4.633 11.416 -11.930 1.00 92.75 97 GLU A O 1
ATOM 772 N N . ILE A 1 98 ? 3.310 10.984 -10.155 1.00 91.44 98 ILE A N 1
ATOM 773 C CA . ILE A 1 98 ? 2.084 11.595 -10.673 1.00 91.44 98 ILE A CA 1
ATOM 774 C C . ILE A 1 98 ? 1.530 12.590 -9.650 1.00 91.44 98 ILE A C 1
ATOM 776 O O . ILE A 1 98 ? 1.860 12.530 -8.462 1.00 91.44 98 ILE A O 1
ATOM 780 N N . GLU A 1 99 ? 0.682 13.506 -10.112 1.00 90.44 99 GLU A N 1
ATOM 781 C CA . GLU A 1 99 ? -0.150 14.303 -9.207 1.00 90.44 99 GLU A CA 1
ATOM 782 C C . GLU A 1 99 ? -1.161 13.404 -8.477 1.00 90.44 99 GLU A C 1
ATOM 784 O O . GLU A 1 99 ? -1.311 12.221 -8.796 1.00 90.44 99 GLU A O 1
ATOM 789 N N . THR A 1 100 ? -1.837 13.951 -7.466 1.00 88.62 100 THR A N 1
ATOM 790 C CA . THR A 1 100 ? -2.897 13.233 -6.751 1.00 88.62 100 THR A CA 1
ATOM 791 C C . THR A 1 100 ? -3.922 12.681 -7.750 1.00 88.62 100 THR A C 1
ATOM 793 O O . THR A 1 100 ? -4.449 13.466 -8.537 1.00 88.62 100 THR A O 1
ATOM 796 N N . PRO A 1 101 ? -4.212 11.366 -7.740 1.00 88.94 101 PRO A N 1
ATOM 797 C CA . PRO A 1 101 ? -5.179 10.774 -8.658 1.00 88.94 101 PRO A CA 1
ATOM 798 C C . PRO A 1 101 ? -6.575 11.391 -8.504 1.00 88.94 101 PRO A C 1
ATOM 800 O O . PRO A 1 101 ? -7.042 11.584 -7.381 1.00 88.94 101 PRO A O 1
ATOM 803 N N . ASP A 1 102 ? -7.258 11.652 -9.621 1.00 87.62 102 ASP A N 1
ATOM 804 C CA . ASP A 1 102 ? -8.605 12.251 -9.631 1.00 87.62 102 ASP A CA 1
ATOM 805 C C . ASP A 1 102 ? -9.666 11.363 -8.954 1.00 87.62 102 ASP A C 1
ATOM 807 O O . ASP A 1 102 ? -10.696 11.847 -8.484 1.00 87.62 102 ASP A O 1
ATOM 811 N N . ASP A 1 103 ? -9.433 10.052 -8.914 1.00 87.62 103 ASP A N 1
ATOM 812 C CA . ASP A 1 103 ? -10.305 9.042 -8.315 1.00 87.62 103 ASP A CA 1
ATOM 813 C C . ASP A 1 103 ? -9.997 8.768 -6.834 1.00 87.62 103 ASP A C 1
ATOM 815 O O . ASP A 1 103 ? -10.672 7.952 -6.195 1.00 87.62 103 ASP A O 1
ATOM 819 N N . LEU A 1 104 ? -9.021 9.473 -6.250 1.00 86.69 104 LEU A N 1
ATOM 820 C CA . LEU A 1 104 ? -8.711 9.365 -4.833 1.00 86.69 104 LEU A CA 1
ATOM 821 C C . LEU A 1 104 ? -9.773 10.083 -3.991 1.00 86.69 104 LEU A C 1
ATOM 823 O O . LEU A 1 104 ? -9.749 11.301 -3.818 1.00 86.69 104 LEU A O 1
ATOM 827 N N . ASN A 1 105 ? -10.670 9.306 -3.389 1.00 88.38 105 ASN A N 1
ATOM 828 C CA . ASN A 1 105 ? -11.642 9.807 -2.424 1.00 88.38 105 ASN A CA 1
ATOM 829 C C . ASN A 1 105 ? -11.296 9.340 -1.003 1.00 88.38 105 ASN A C 1
ATOM 831 O O . ASN A 1 105 ? -11.394 8.153 -0.688 1.00 88.38 105 ASN A O 1
ATOM 835 N N . ILE A 1 106 ? -10.930 10.287 -0.137 1.00 87.12 106 ILE A N 1
ATOM 836 C CA . ILE A 1 106 ? -10.690 10.057 1.291 1.00 87.12 106 ILE A CA 1
ATOM 837 C C . ILE A 1 106 ? -11.794 10.766 2.075 1.00 87.12 106 ILE A C 1
ATOM 839 O O . ILE A 1 10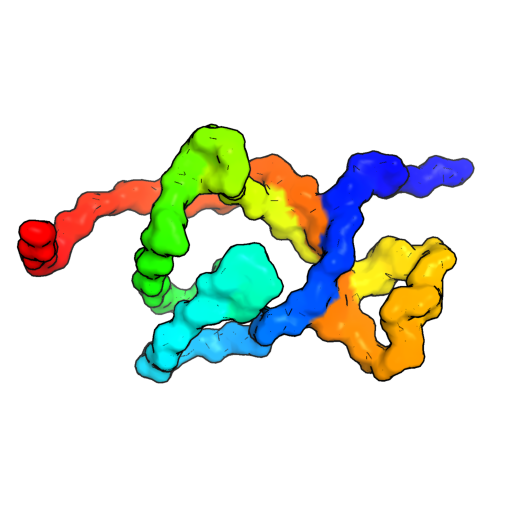6 ? -11.964 11.979 1.976 1.00 87.12 106 ILE A O 1
ATOM 843 N N . CYS A 1 107 ? -12.550 9.995 2.855 1.00 89.06 107 CYS A N 1
ATOM 844 C CA . CYS A 1 107 ? -13.611 10.505 3.716 1.00 89.06 107 CYS A CA 1
ATOM 845 C C . CYS A 1 107 ? -13.183 10.400 5.181 1.00 89.06 107 CYS A C 1
ATOM 847 O O . CYS A 1 107 ? -13.105 9.299 5.729 1.00 89.06 107 CYS A O 1
ATOM 849 N N . ASP A 1 108 ? -12.946 11.544 5.821 1.00 89.88 108 ASP A N 1
ATOM 850 C CA . ASP A 1 108 ? -12.578 11.587 7.234 1.00 89.88 108 ASP A CA 1
ATOM 851 C C . ASP A 1 108 ? -13.743 11.161 8.138 1.00 89.88 108 ASP A C 1
ATOM 853 O O . ASP A 1 108 ? -14.896 11.564 7.959 1.00 89.88 108 ASP A O 1
ATOM 857 N N . GLY A 1 109 ? -13.426 10.367 9.162 1.00 91.25 109 GLY A N 1
ATOM 858 C CA . GLY A 1 109 ? -14.371 9.901 10.173 1.00 91.25 109 GLY A CA 1
ATOM 859 C C . GLY A 1 109 ? -13.907 10.240 11.588 1.00 91.25 109 GLY A C 1
ATOM 860 O O . GLY A 1 109 ? -12.713 10.331 11.867 1.00 91.25 109 GLY A O 1
ATOM 861 N N . LYS A 1 110 ? -14.857 10.402 12.516 1.00 94.88 110 LYS A N 1
ATOM 862 C CA . LYS A 1 110 ? -14.541 10.498 13.949 1.00 94.88 110 LYS A CA 1
ATOM 863 C C . LYS A 1 110 ? -14.430 9.097 14.539 1.00 94.88 110 LYS A C 1
ATOM 865 O O . LYS A 1 110 ? -15.336 8.284 14.368 1.00 94.88 110 LYS A O 1
ATOM 870 N N . TYR A 1 111 ? -13.348 8.834 15.266 1.00 94.75 111 TYR A N 1
ATOM 871 C CA . TYR A 1 111 ? -13.192 7.589 16.009 1.00 94.75 111 TYR A CA 1
ATOM 872 C C . TYR A 1 111 ? -14.270 7.480 17.099 1.00 94.75 111 TYR A C 1
ATOM 874 O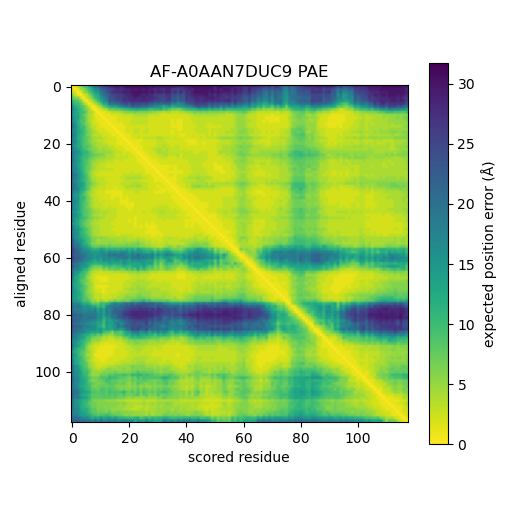 O . TYR A 1 111 ? -14.434 8.385 17.915 1.00 94.75 111 TYR A O 1
ATOM 882 N N . ALA A 1 112 ? -15.011 6.372 17.081 1.00 96.38 112 ALA A N 1
ATOM 883 C CA . ALA A 1 112 ? -16.127 6.094 17.989 1.00 96.38 112 ALA A CA 1
ATOM 884 C C . ALA A 1 112 ? -15.888 4.846 18.861 1.00 96.38 112 ALA A C 1
ATOM 886 O O . ALA A 1 112 ? -16.830 4.296 19.430 1.00 96.38 112 ALA A O 1
ATOM 887 N N . GLY A 1 113 ? -14.644 4.362 18.920 1.00 95.38 113 GLY A N 1
ATOM 888 C CA . GLY A 1 113 ? -14.264 3.237 19.770 1.00 95.38 113 GLY A CA 1
ATOM 889 C C . GLY A 1 113 ? -13.960 3.654 21.217 1.00 95.38 113 GLY A C 1
ATOM 890 O O . GLY A 1 113 ? -14.204 4.799 21.604 1.00 95.38 113 GLY A O 1
ATOM 891 N N . PRO A 1 114 ? -13.416 2.729 22.029 1.00 97.62 114 PRO A N 1
ATOM 892 C CA . PRO A 1 114 ? -13.004 3.006 23.404 1.00 97.62 114 PRO A CA 1
ATOM 893 C C . PRO A 1 114 ? -12.021 4.172 23.499 1.00 97.62 114 PRO A C 1
ATOM 895 O O . PRO A 1 114 ? -11.171 4.322 22.622 1.00 97.62 114 PRO A O 1
ATOM 898 N N . ALA A 1 115 ? -12.111 4.959 24.573 1.00 95.62 115 ALA A N 1
ATOM 899 C CA . ALA A 1 115 ? -11.215 6.086 24.809 1.00 95.62 115 ALA A CA 1
ATOM 900 C C . ALA A 1 115 ? -9.741 5.654 24.769 1.00 95.62 115 ALA A C 1
ATOM 902 O O . ALA A 1 115 ? -9.373 4.608 25.302 1.00 95.62 115 ALA A O 1
ATOM 903 N N . ILE A 1 116 ? -8.915 6.478 24.128 1.00 94.25 116 ILE A N 1
ATOM 904 C CA . ILE A 1 116 ? -7.468 6.293 24.076 1.00 94.25 116 ILE A CA 1
ATOM 905 C C . ILE A 1 116 ? -6.872 7.150 25.191 1.00 94.25 116 ILE A C 1
ATOM 907 O O . ILE A 1 116 ? -7.032 8.371 25.180 1.00 94.25 116 ILE A O 1
ATOM 911 N N . GLU A 1 117 ? -6.216 6.508 26.153 1.00 92.94 117 GLU A N 1
ATOM 912 C CA . GLU A 1 117 ? -5.413 7.187 27.171 1.00 92.94 117 GLU A CA 1
ATOM 913 C C . GLU A 1 117 ? -4.027 7.480 26.583 1.00 92.94 117 GLU A C 1
ATOM 915 O O . GLU A 1 117 ? -3.411 6.600 25.976 1.00 92.94 117 GLU A O 1
ATOM 920 N N . LEU A 1 118 ? -3.579 8.731 26.707 1.00 77.69 118 LEU A N 1
ATOM 921 C CA . LEU A 1 118 ? -2.305 9.230 26.177 1.00 77.69 118 LEU A CA 1
ATOM 922 C C . LEU A 1 118 ? -1.267 9.390 27.286 1.00 77.69 118 LEU A C 1
ATOM 924 O O . LEU A 1 118 ? -1.656 9.858 28.381 1.00 77.69 118 LEU A O 1
#

Radius of gyration: 18.33 Å; Cα contacts (8 Å, |Δi|>4): 79; chains: 1; bounding box: 38×33×62 Å

Mean predicted aligned error: 7.9 Å

Organism: Quercus rubra (NCBI:txid3512)

InterPro domains:
  IPR011051 RmlC-like cupin domain superfamily [SSF51182] (11-72)
  IPR012864 Cysteine oxygenase/2-aminoethanethiol dioxygenase [PF07847] (8-116)
  IPR012864 Cysteine oxygenase/2-aminoethanethiol dioxygenase [PTHR22966] (10-115)

Solvent-accessible surface area (backbone atoms only — not comparable to full-atom values): 8650 Å² total; per-residue (Å²): 135,81,74,94,62,88,79,68,73,62,43,84,46,70,69,72,82,89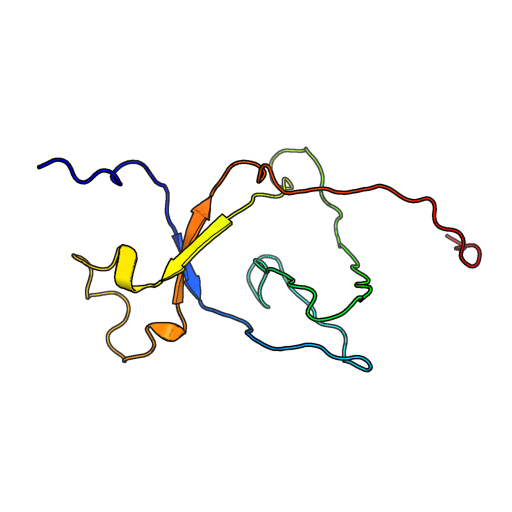,80,89,85,59,89,89,67,81,88,86,73,62,40,99,88,42,69,45,68,74,82,85,88,78,80,89,54,96,78,86,86,89,85,87,66,87,76,66,79,39,89,54,95,91,38,66,88,82,43,67,49,77,39,63,42,71,79,77,39,87,85,57,78,78,83,72,86,77,84,61,55,89,46,30,31,33,34,30,72,47,73,83,60,93,83,70,81,85,82,92,77,83,90,82,71,81,87,83,86,129

Secondary structure (DSSP, 8-state):
---TTTT--EEEEE--------SS-PPP--BTTBS-SS-----SSS-------SSPP-SSTT----EEEEEEGGGG-TT-TTS--SS-GGGEEEEEEEPPPTT---------SSPPP-

pLDDT: mean 84.95, std 15.14, range [35.78, 98.0]

Foldseek 3Di:
DDDPCPPFPKDKDFALDDDDDDPPDDDQDDDPPDRCPPDDDDPPDDDDDDDDDVVDADPPPPRDDWDWDWDQLVPPCVPPCPPDVDPVSVRMTIITTDDDDPPDDDDDDDDPDDDDDD

Sequence (118 aa):
MHTPFSHMNVRLAKLSADKVLTAPCEATVLYPKSGGNLHCFTAVTPCAVLDILSPPYREEPGRKYSYYHDYPYSTFSAGNRAFIRNGKEEDYAWLAEIETPDDLNICDGKYAGPAIEL